Protein AF-A0A1F4QFW7-F1 (afdb_monomer)

Nearest PDB structures (foldseek):
  7p7r-assembly1_O  TM=9.452E-01  e=1.170E-06  Enterococcus faecalis V583
  8uu9-assembly1_N  TM=9.492E-01  e=1.649E-06  Listeria innocua
  7asm-assembly1_J  TM=9.577E-01  e=2.171E-06  Staphylococcus aureus
  5wfs-assembly1_L  TM=9.509E-01  e=3.278E-06  Escherichia coli
  6ys3-assembly1_l  TM=9.475E-01  e=3.760E-06  Escherichia coli BL21(DE3)

pLDDT: mean 91.99, std 3.36, range [72.25, 95.69]

Foldseek 3Di:
DDPVVDDDPPPPDDDDQDACDDVVSVRHDQNPQDDDDQSSDDVGDDDPQDPPPDDGPVRVPD

Secondary structure (DSSP, 8-state):
--GGG--PPTTS--PPP--SS-GGGS-STTTTS-SSSGGGSTT----TT-BTTBPPHHHH--

Mean predicted aligned error: 6.08 Å

Solvent-accessible surface area (backbone atoms only — not comparable to full-atom values): 4357 Å² total; per-residue (Å²): 137,56,88,89,69,74,71,80,65,90,79,78,74,76,84,78,90,71,64,59,63,47,70,94,59,80,17,16,89,52,49,80,52,58,84,64,68,61,65,47,42,87,94,39,63,75,61,94,70,59,62,88,83,52,82,34,67,87,76,68,57,133

Structure (mmCIF, N/CA/C/O backbone):
data_AF-A0A1F4QFW7-F1
#
_entry.id   AF-A0A1F4QFW7-F1
#
loop_
_atom_site.group_PDB
_atom_site.id
_atom_site.type_symbol
_atom_site.label_atom_id
_atom_site.label_alt_id
_atom_site.label_comp_id
_atom_site.label_asym_id
_atom_site.label_entity_id
_atom_site.label_seq_id
_atom_site.pdbx_PDB_ins_code
_atom_site.Cartn_x
_atom_site.Cartn_y
_atom_site.Cartn_z
_atom_site.occupancy
_atom_site.B_iso_or_equiv
_atom_site.auth_seq_id
_atom_site.auth_comp_id
_atom_site.auth_asym_id
_atom_site.auth_atom_id
_atom_site.pdbx_PDB_model_num
ATOM 1 N N . MET A 1 1 ? -36.451 2.111 22.950 1.00 72.25 1 MET A N 1
ATOM 2 C CA . MET A 1 1 ? -35.005 2.237 22.683 1.00 72.25 1 MET A CA 1
ATOM 3 C C . MET A 1 1 ? -34.608 3.675 22.926 1.00 72.25 1 MET A C 1
ATOM 5 O O . MET A 1 1 ? -35.219 4.562 22.339 1.00 72.25 1 MET A O 1
ATOM 9 N N . LYS A 1 2 ? -33.653 3.916 23.818 1.00 91.56 2 LYS A N 1
ATOM 10 C CA . LYS A 1 2 ? -33.090 5.252 24.044 1.00 91.56 2 LYS A CA 1
ATOM 11 C C . LYS A 1 2 ? -31.873 5.449 23.138 1.00 91.56 2 LYS A C 1
ATOM 13 O O . LYS A 1 2 ? -31.254 4.479 22.712 1.00 91.56 2 LYS A O 1
ATOM 18 N N . LEU A 1 3 ? -31.502 6.700 22.864 1.00 92.31 3 LEU A N 1
ATOM 19 C CA . LEU A 1 3 ? -30.393 7.021 21.951 1.00 92.31 3 LEU A CA 1
ATOM 20 C C . LEU A 1 3 ? -29.057 6.356 22.343 1.00 92.31 3 LEU A C 1
ATOM 22 O O . LEU A 1 3 ? -28.289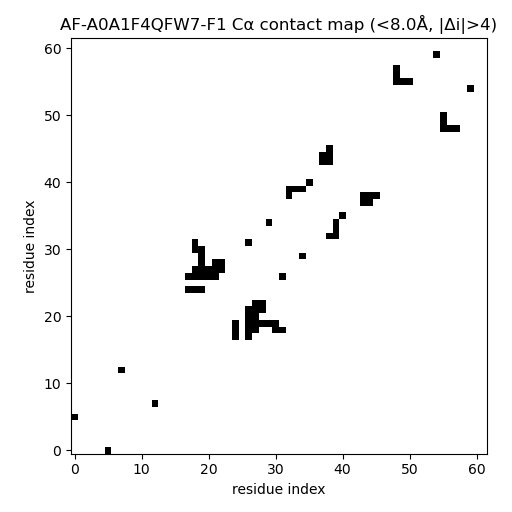 5.980 21.468 1.00 92.31 3 LEU A O 1
ATOM 26 N N . HIS A 1 4 ? -28.795 6.155 23.639 1.00 92.81 4 HIS A N 1
ATOM 27 C CA . HIS A 1 4 ? -27.557 5.538 24.138 1.00 92.81 4 HIS A CA 1
ATOM 28 C C . HIS A 1 4 ? -27.542 3.999 24.087 1.00 92.81 4 HIS A C 1
ATOM 30 O O . HIS A 1 4 ? -26.517 3.385 24.365 1.00 92.81 4 HIS A O 1
ATOM 36 N N . GLU A 1 5 ? -28.666 3.364 23.756 1.00 92.75 5 GLU A N 1
ATOM 37 C CA . GLU A 1 5 ? -28.804 1.901 23.709 1.00 92.75 5 GLU A CA 1
ATOM 38 C C . GLU A 1 5 ? -28.701 1.361 22.276 1.00 92.75 5 GLU A C 1
ATOM 40 O O . GLU A 1 5 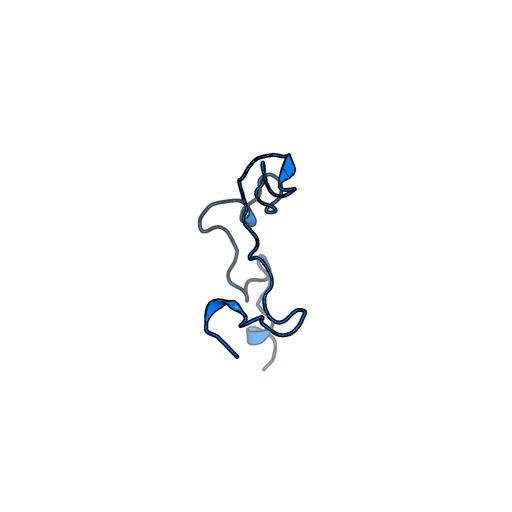? -28.709 0.147 22.070 1.00 92.75 5 GLU A O 1
ATOM 45 N N . LEU A 1 6 ? -28.614 2.251 21.280 1.00 91.38 6 LEU A N 1
ATOM 46 C CA . LEU A 1 6 ? -28.512 1.885 19.873 1.00 91.38 6 LEU A CA 1
ATOM 47 C C . LEU A 1 6 ? -27.195 1.145 19.630 1.00 91.38 6 LEU A C 1
ATOM 49 O O . LEU A 1 6 ? -26.109 1.715 19.737 1.00 91.38 6 LEU A O 1
ATOM 53 N N . LYS A 1 7 ? -27.300 -0.140 19.286 1.00 91.50 7 LYS A N 1
ATOM 54 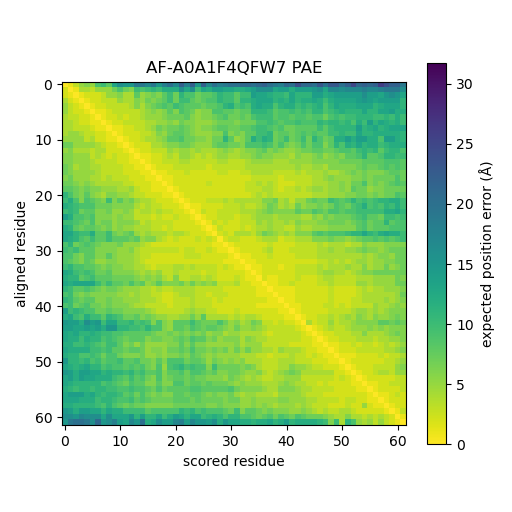C CA . LYS A 1 7 ? -26.166 -0.968 18.886 1.00 91.50 7 LYS A CA 1
ATOM 55 C C . LYS A 1 7 ? -26.355 -1.421 17.444 1.00 91.50 7 LYS A C 1
ATOM 57 O O . LYS A 1 7 ? -27.446 -1.871 17.093 1.00 91.50 7 LYS A O 1
ATOM 62 N N . PRO A 1 8 ? -25.315 -1.319 16.610 1.00 92.38 8 PRO A N 1
ATOM 63 C CA . PRO A 1 8 ? -25.371 -1.869 15.270 1.00 92.38 8 PRO A CA 1
ATOM 64 C C . PRO A 1 8 ? -25.452 -3.406 15.310 1.00 92.38 8 PRO A C 1
ATOM 66 O O . PRO A 1 8 ? -24.997 -4.018 16.285 1.00 92.38 8 PRO A O 1
ATOM 69 N N . PRO A 1 9 ? -25.992 -4.047 14.258 1.00 94.50 9 PRO A N 1
ATOM 70 C CA . PRO A 1 9 ? -25.951 -5.497 14.141 1.00 94.50 9 PRO A CA 1
ATOM 71 C C . PRO A 1 9 ? -24.502 -5.998 14.104 1.00 94.50 9 PRO A C 1
ATOM 73 O O . PRO A 1 9 ? -23.592 -5.324 13.613 1.00 94.50 9 PRO A O 1
ATOM 76 N N . ALA A 1 10 ? -24.274 -7.194 14.648 1.00 92.69 10 ALA A N 1
ATOM 77 C CA . ALA A 1 10 ? -22.936 -7.766 14.738 1.00 92.69 10 ALA A CA 1
ATOM 78 C C . ALA A 1 10 ? -22.286 -7.859 13.346 1.00 92.69 10 ALA A C 1
ATOM 80 O O . ALA A 1 10 ? -22.881 -8.366 12.399 1.00 92.69 10 ALA A O 1
ATOM 81 N N . GLY A 1 11 ? -21.060 -7.345 13.223 1.00 92.75 11 GLY A N 1
ATOM 82 C CA . GLY A 1 11 ? -20.291 -7.374 11.976 1.00 92.75 11 GLY A CA 1
ATOM 83 C C . GLY A 1 11 ? -20.625 -6.278 10.959 1.00 92.75 11 GLY A C 1
ATOM 84 O O . GLY A 1 11 ? -19.914 -6.176 9.961 1.00 92.75 11 GLY A O 1
ATOM 85 N N . SER A 1 12 ? -21.625 -5.419 11.200 1.00 93.94 12 SER A N 1
ATOM 86 C CA . SER A 1 12 ? -21.967 -4.346 10.250 1.00 93.94 12 SER A CA 1
ATOM 87 C C . SER A 1 12 ? -20.902 -3.250 10.160 1.00 93.94 12 SER A C 1
ATOM 89 O O . SER A 1 12 ? -20.812 -2.555 9.150 1.00 93.94 12 SER A O 1
ATOM 91 N N . HIS A 1 13 ? -20.077 -3.097 11.200 1.00 93.50 13 HIS A N 1
ATOM 92 C CA . HIS A 1 13 ? -18.950 -2.172 11.216 1.00 93.50 13 HIS A CA 1
ATOM 93 C C . HIS A 1 13 ? -17.638 -2.920 11.409 1.00 93.50 13 HIS A C 1
ATOM 95 O O . HIS A 1 13 ? -17.436 -3.619 12.401 1.00 93.50 13 HIS A O 1
ATOM 101 N N . GLN A 1 14 ? -16.717 -2.704 10.474 1.00 93.00 14 GLN A N 1
ATOM 102 C CA . GLN A 1 14 ? -15.345 -3.182 10.560 1.00 93.00 14 GLN A CA 1
ATOM 103 C C . GLN A 1 14 ? -14.386 -1.999 10.634 1.00 93.00 14 GLN A C 1
ATOM 105 O O . GLN A 1 14 ? -14.581 -0.956 10.005 1.00 93.00 14 GLN A O 1
ATOM 110 N N . ARG A 1 15 ? -13.320 -2.155 11.420 1.00 92.00 15 ARG A N 1
ATOM 111 C CA . ARG A 1 15 ? -12.291 -1.126 11.547 1.00 92.00 15 ARG A CA 1
ATOM 112 C C . ARG A 1 15 ? -11.482 -1.052 10.252 1.00 92.00 15 ARG A C 1
ATOM 114 O O . ARG A 1 15 ? 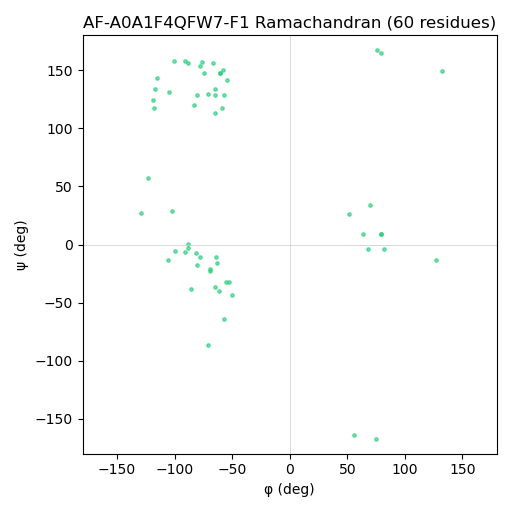-10.957 -2.060 9.789 1.00 92.00 15 ARG A O 1
ATOM 121 N N . ARG A 1 16 ? -11.317 0.155 9.702 1.00 94.00 16 ARG A N 1
ATOM 122 C CA . ARG A 1 16 ? -10.446 0.372 8.537 1.00 94.00 16 ARG A CA 1
ATOM 123 C C . ARG A 1 16 ? -9.000 -0.021 8.840 1.00 94.00 16 ARG A C 1
ATOM 125 O O . ARG A 1 16 ? -8.501 0.198 9.947 1.00 94.00 16 ARG A O 1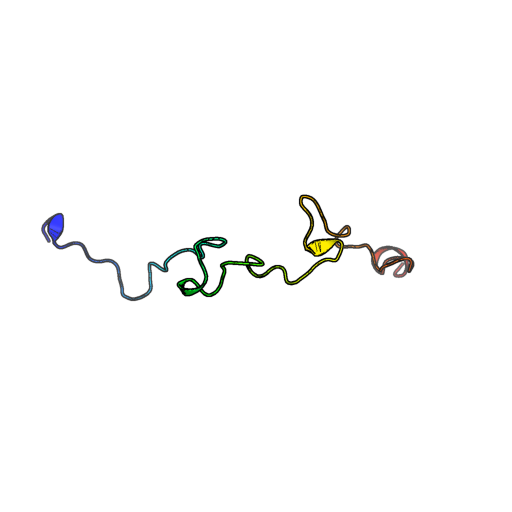
ATOM 132 N N . LYS A 1 17 ? -8.299 -0.505 7.818 1.00 92.81 17 LYS A N 1
ATOM 133 C CA . LYS A 1 17 ? -6.854 -0.733 7.870 1.00 92.81 17 LYS A CA 1
ATOM 134 C C . LYS A 1 17 ? -6.118 0.602 8.021 1.00 92.81 17 LYS A C 1
ATOM 136 O O . LYS A 1 17 ? -6.342 1.524 7.242 1.00 92.81 17 LYS A O 1
ATOM 141 N N . ILE A 1 18 ? -5.227 0.695 9.006 1.00 94.44 18 ILE A N 1
ATOM 142 C CA . ILE A 1 18 ? -4.356 1.858 9.216 1.00 94.44 18 ILE A CA 1
ATOM 143 C C . ILE A 1 18 ? -2.913 1.379 9.071 1.00 94.44 18 ILE A C 1
ATOM 145 O O . ILE A 1 18 ? -2.469 0.522 9.830 1.00 94.44 18 ILE A O 1
ATOM 149 N N . VAL A 1 19 ? -2.200 1.907 8.077 1.00 95.38 19 VAL A N 1
ATOM 150 C 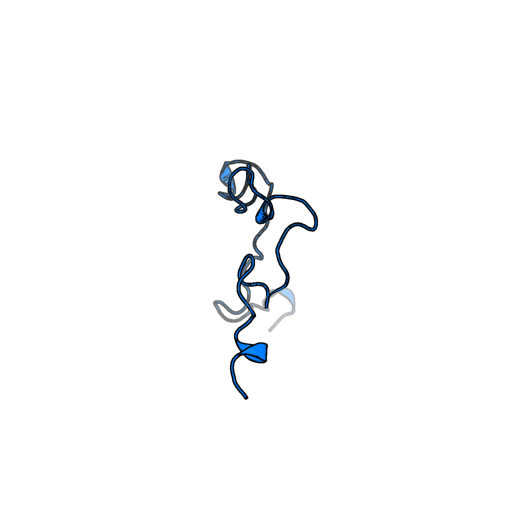CA . VAL A 1 19 ? -0.811 1.531 7.769 1.00 95.38 19 VAL A CA 1
ATOM 151 C C . VAL A 1 19 ? 0.177 2.560 8.328 1.00 95.38 19 VAL A C 1
ATOM 153 O O . VAL A 1 19 ? -0.196 3.704 8.591 1.00 95.38 19 VAL A O 1
ATOM 156 N N . GLY A 1 20 ? 1.432 2.162 8.538 1.00 92.81 20 GLY A N 1
ATOM 157 C CA . GLY A 1 20 ? 2.503 3.046 9.004 1.00 92.81 20 GLY A CA 1
ATOM 158 C C . GLY A 1 20 ? 2.357 3.500 10.460 1.00 92.81 20 GLY A C 1
ATOM 159 O O . GLY A 1 20 ? 2.676 4.645 10.780 1.00 92.81 20 GLY A O 1
ATOM 160 N N . ARG A 1 21 ? 1.818 2.654 11.352 1.00 95.31 21 ARG A N 1
ATOM 161 C CA . ARG A 1 21 ? 1.599 2.971 12.782 1.00 95.31 21 ARG A CA 1
ATOM 162 C C . ARG A 1 21 ? 2.304 1.976 13.706 1.00 95.31 21 ARG A C 1
ATOM 164 O O . ARG A 1 21 ? 1.682 1.324 14.537 1.00 95.31 21 ARG A O 1
ATOM 171 N N . GLY A 1 22 ? 3.618 1.866 13.533 1.00 93.50 22 GLY A N 1
ATOM 172 C CA . GLY A 1 22 ? 4.491 1.044 14.374 1.00 93.50 22 GLY A CA 1
ATOM 173 C C . GLY A 1 22 ? 4.413 -0.466 14.099 1.00 93.50 22 GLY A C 1
ATOM 174 O O . GLY A 1 22 ? 3.514 -0.930 13.391 1.00 93.50 22 GLY A O 1
ATOM 175 N N . PRO A 1 23 ? 5.362 -1.249 14.641 1.00 90.94 23 PRO A N 1
ATOM 176 C CA . PRO A 1 23 ? 5.468 -2.687 14.383 1.00 90.94 23 PRO A CA 1
ATOM 177 C C . PRO A 1 23 ? 4.270 -3.484 14.919 1.00 90.94 23 PRO A C 1
ATOM 179 O O . PRO A 1 23 ? 3.785 -4.376 14.230 1.00 90.94 23 PRO A O 1
ATOM 182 N N . GLY A 1 24 ? 3.710 -3.104 16.074 1.00 92.19 24 GLY A N 1
ATOM 183 C CA . GLY A 1 24 ? 2.544 -3.778 16.667 1.00 92.19 24 GLY A CA 1
ATOM 184 C C . GLY A 1 24 ? 1.266 -3.717 15.819 1.00 92.19 24 GLY A C 1
ATOM 185 O O . GLY A 1 24 ? 0.348 -4.498 16.034 1.00 92.19 24 GLY A O 1
ATOM 186 N N . SER A 1 25 ? 1.206 -2.830 14.817 1.00 88.62 25 SER A N 1
ATOM 187 C CA . SER A 1 25 ? 0.091 -2.776 13.861 1.00 88.62 25 SER A CA 1
ATOM 188 C C . SER A 1 25 ? 0.143 -3.860 12.774 1.00 88.62 25 SER A C 1
ATOM 190 O O . SER A 1 25 ? -0.799 -3.968 11.987 1.00 88.62 25 SER A O 1
ATOM 192 N N . GLY A 1 26 ? 1.259 -4.591 12.640 1.00 91.19 26 GLY A N 1
ATOM 193 C CA . GLY A 1 26 ? 1.525 -5.508 11.520 1.00 91.19 26 GLY A CA 1
ATOM 194 C C . GLY A 1 26 ? 1.736 -4.813 10.166 1.00 91.19 26 GLY A C 1
ATOM 195 O O . GLY A 1 26 ? 2.061 -5.454 9.173 1.00 91.19 26 GLY A O 1
ATOM 196 N N . HIS A 1 27 ? 1.586 -3.487 10.115 1.00 92.62 27 HIS A N 1
ATOM 197 C CA . HIS A 1 27 ? 1.652 -2.673 8.901 1.00 92.62 27 HIS A CA 1
ATOM 198 C C . HIS A 1 27 ? 2.606 -1.487 9.066 1.00 92.62 27 HIS A C 1
ATOM 200 O O . HIS A 1 27 ? 2.402 -0.446 8.451 1.00 92.62 27 HIS A O 1
ATOM 206 N N . GLY A 1 28 ? 3.612 -1.611 9.932 1.00 91.00 28 GLY A N 1
ATOM 207 C CA . GLY A 1 28 ? 4.520 -0.521 10.285 1.00 91.00 28 GLY A CA 1
ATOM 208 C C . GLY A 1 28 ? 5.482 -0.158 9.156 1.00 91.00 28 GLY A C 1
ATOM 209 O O . GLY A 1 28 ? 5.214 0.744 8.370 1.00 91.00 28 GLY A O 1
ATOM 210 N N . GLN A 1 29 ? 6.609 -0.866 9.095 1.00 91.94 29 GLN A N 1
ATOM 211 C CA . GLN A 1 29 ? 7.797 -0.472 8.333 1.00 91.94 29 GLN A CA 1
ATOM 212 C C . GLN A 1 29 ? 7.525 -0.247 6.841 1.00 91.94 29 GLN A C 1
ATOM 214 O O . GLN A 1 29 ? 7.612 0.872 6.351 1.00 91.94 29 GLN A O 1
ATOM 219 N N . THR A 1 30 ? 7.134 -1.294 6.118 1.00 93.81 30 THR A N 1
ATOM 220 C CA . THR A 1 30 ? 6.898 -1.213 4.667 1.00 93.81 30 THR A CA 1
ATOM 221 C C . THR A 1 30 ? 5.467 -0.811 4.324 1.00 93.81 30 THR A C 1
ATOM 223 O O . THR A 1 30 ? 5.096 -0.762 3.153 1.00 93.81 30 THR A O 1
ATOM 226 N N . SER A 1 31 ? 4.617 -0.567 5.331 1.00 93.62 31 SER A N 1
ATOM 227 C CA . SER A 1 31 ? 3.183 -0.303 5.142 1.00 93.62 31 SER A CA 1
ATOM 228 C C . SER A 1 31 ? 2.463 -1.349 4.270 1.00 93.62 31 SER A C 1
ATOM 230 O O . SER A 1 31 ? 1.453 -1.050 3.635 1.00 93.62 31 SER A O 1
ATOM 232 N N . GLY A 1 32 ? 2.982 -2.583 4.231 1.00 92.75 32 GLY A N 1
ATOM 233 C CA . GLY A 1 32 ? 2.469 -3.676 3.401 1.00 92.75 32 GLY A CA 1
ATOM 234 C C . GLY A 1 32 ? 2.881 -3.626 1.924 1.00 92.75 32 GLY A C 1
ATOM 235 O O . GLY A 1 32 ? 2.354 -4.405 1.139 1.00 92.75 32 GLY A O 1
ATOM 236 N N . ARG A 1 33 ? 3.798 -2.732 1.528 1.00 94.06 33 ARG A N 1
ATOM 237 C CA . ARG A 1 33 ? 4.272 -2.592 0.136 1.00 94.06 33 ARG A CA 1
ATOM 238 C C . ARG A 1 33 ? 5.506 -3.437 -0.203 1.00 94.06 33 ARG A C 1
ATOM 240 O O . ARG A 1 33 ? 5.889 -3.487 -1.367 1.00 94.06 33 ARG A O 1
ATOM 247 N N . GLY A 1 34 ? 6.114 -4.096 0.785 1.00 94.12 34 GLY A N 1
ATOM 248 C CA . GLY A 1 34 ? 7.393 -4.795 0.620 1.00 94.12 34 GLY A CA 1
ATOM 249 C C . GLY A 1 34 ? 8.589 -3.840 0.547 1.00 94.12 34 GLY A C 1
ATOM 250 O O . GLY A 1 34 ? 8.471 -2.660 0.876 1.00 94.12 34 GLY A O 1
ATOM 251 N N . GLU A 1 35 ? 9.745 -4.366 0.144 1.00 95.69 35 GLU A N 1
ATOM 252 C CA . GLU A 1 35 ? 11.009 -3.626 0.069 1.00 95.69 35 GLU A CA 1
ATOM 253 C C . GLU A 1 35 ? 11.363 -3.282 -1.388 1.00 95.69 35 GLU A C 1
ATOM 255 O O . GLU A 1 35 ? 11.376 -4.160 -2.252 1.00 95.69 35 GLU A O 1
ATOM 260 N N . LYS A 1 36 ? 11.714 -2.011 -1.649 1.00 95.19 36 LYS A N 1
ATOM 261 C CA . LYS A 1 36 ? 12.178 -1.494 -2.960 1.00 95.19 36 LYS A CA 1
ATOM 262 C C . LYS A 1 36 ? 11.199 -1.760 -4.127 1.00 95.19 36 LYS A C 1
ATOM 264 O O . LYS A 1 36 ? 10.011 -1.997 -3.945 1.00 95.19 36 LYS A O 1
ATOM 269 N N . GLY A 1 37 ? 11.691 -1.621 -5.362 1.00 95.19 37 GLY A N 1
ATOM 270 C CA . GLY A 1 37 ? 10.916 -1.804 -6.591 1.00 95.19 37 GLY A CA 1
ATOM 271 C C . GLY A 1 37 ? 10.040 -0.605 -6.962 1.00 95.19 37 GLY A C 1
ATOM 272 O O . GLY A 1 37 ? 9.793 0.290 -6.152 1.00 95.19 37 GLY A O 1
ATOM 273 N N . GLN A 1 38 ? 9.564 -0.586 -8.210 1.00 94.25 38 GLN A N 1
ATOM 274 C CA . GLN A 1 38 ? 8.731 0.502 -8.734 1.00 94.25 38 GLN A CA 1
ATOM 275 C C . GLN A 1 38 ? 7.420 0.640 -7.945 1.00 94.25 38 GLN A C 1
ATOM 277 O O . GLN A 1 38 ? 7.025 1.751 -7.620 1.00 94.25 38 GLN A O 1
ATOM 282 N N . ARG A 1 39 ? 6.78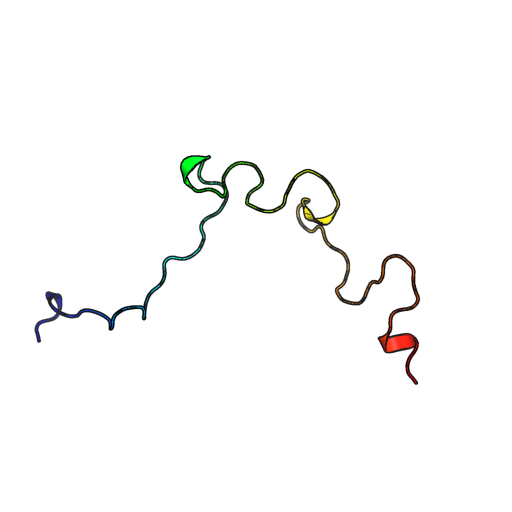2 -0.477 -7.561 1.00 93.00 39 ARG A N 1
ATOM 283 C CA . ARG A 1 39 ? 5.492 -0.492 -6.839 1.00 93.00 39 ARG A CA 1
ATOM 284 C C . ARG A 1 39 ? 5.564 0.019 -5.394 1.00 93.00 39 ARG A C 1
ATOM 286 O O . ARG A 1 39 ? 4.544 0.437 -4.855 1.00 93.00 39 ARG A O 1
ATOM 293 N N . ALA A 1 40 ? 6.738 0.017 -4.761 1.00 94.44 40 ALA A N 1
ATOM 294 C CA . ALA A 1 40 ? 6.880 0.569 -3.413 1.00 94.44 40 ALA A CA 1
ATOM 295 C C . ALA A 1 40 ? 7.018 2.101 -3.402 1.00 94.44 40 ALA A C 1
ATOM 297 O O . ALA A 1 40 ? 6.817 2.722 -2.358 1.00 94.44 40 ALA A O 1
ATOM 298 N N . ARG A 1 41 ? 7.354 2.728 -4.540 1.00 94.31 41 ARG A N 1
ATOM 299 C CA . ARG A 1 41 ? 7.563 4.182 -4.638 1.00 94.31 41 ARG A CA 1
ATOM 300 C C . ARG A 1 41 ? 6.239 4.950 -4.650 1.00 94.31 41 ARG A C 1
ATOM 302 O O . ARG A 1 41 ? 5.188 4.414 -4.997 1.00 94.31 41 ARG A O 1
ATOM 309 N N . SER A 1 42 ? 6.290 6.224 -4.260 1.00 92.06 42 SER A N 1
ATOM 310 C CA . SER A 1 42 ? 5.142 7.129 -4.401 1.00 92.06 42 SER A CA 1
ATOM 311 C C . SER A 1 42 ? 4.827 7.342 -5.882 1.00 92.06 42 SER A C 1
ATOM 313 O O . SER A 1 42 ? 5.751 7.521 -6.670 1.00 92.06 42 SER A O 1
ATOM 315 N N . GLY A 1 43 ? 3.549 7.255 -6.268 1.00 92.19 43 GLY A N 1
ATOM 316 C CA . GLY A 1 43 ? 3.132 7.292 -7.679 1.00 92.19 43 GLY A CA 1
ATOM 317 C C . GLY A 1 43 ? 3.655 6.124 -8.526 1.00 92.19 43 GLY A C 1
ATOM 318 O O . GLY A 1 43 ? 3.536 6.144 -9.746 1.00 92.19 43 GLY A O 1
ATOM 319 N N . GLY A 1 44 ? 4.262 5.119 -7.892 1.00 88.50 44 GLY A N 1
ATOM 320 C CA . GLY A 1 44 ? 4.821 3.960 -8.561 1.00 88.50 44 GLY A CA 1
ATOM 321 C C . GLY A 1 44 ? 3.756 2.948 -8.974 1.00 88.50 44 GLY A C 1
ATOM 322 O O . GLY A 1 44 ? 2.698 2.836 -8.359 1.00 88.50 44 GLY A O 1
ATOM 323 N N . GLY A 1 45 ? 4.064 2.176 -10.009 1.00 89.38 45 GLY A N 1
ATOM 324 C CA . GLY A 1 45 ? 3.146 1.223 -10.621 1.00 89.38 45 GLY A CA 1
ATOM 325 C C . GLY A 1 45 ? 3.152 1.384 -12.133 1.00 89.38 45 GLY A C 1
ATOM 326 O O . GLY A 1 45 ? 3.413 2.464 -12.656 1.00 89.38 45 GLY A O 1
ATOM 327 N N . SER A 1 46 ? 2.917 0.288 -12.839 1.00 90.00 46 SER A N 1
ATOM 328 C CA . SER A 1 46 ? 2.699 0.316 -14.278 1.00 90.00 46 SER A CA 1
ATOM 329 C C . SER A 1 46 ? 1.218 0.527 -14.579 1.00 90.00 46 SER A C 1
ATOM 331 O O . SER A 1 46 ? 0.359 0.191 -13.762 1.00 90.00 46 SER A O 1
ATOM 333 N N . HIS A 1 47 ? 0.915 1.049 -15.768 1.00 89.31 47 HIS A N 1
ATOM 334 C CA . HIS A 1 47 ? -0.460 1.114 -16.259 1.00 89.31 47 HIS A CA 1
ATOM 335 C C . HIS A 1 47 ? -1.100 -0.294 -16.218 1.00 89.31 47 HIS A C 1
ATOM 337 O O . HIS A 1 47 ? -0.398 -1.251 -16.548 1.00 89.31 47 HIS A O 1
ATOM 343 N N . PRO A 1 48 ? -2.391 -0.462 -15.857 1.00 91.00 48 PRO A N 1
ATOM 344 C CA . PRO A 1 48 ? -3.012 -1.787 -15.704 1.00 91.00 48 PRO A CA 1
ATOM 345 C C . PRO A 1 48 ? -2.862 -2.721 -16.913 1.00 91.00 48 PRO A C 1
ATOM 347 O O . PRO A 1 48 ? -2.737 -3.928 -16.753 1.00 91.00 48 PRO A O 1
ATOM 350 N N . TRP A 1 49 ? -2.830 -2.151 -18.118 1.00 89.50 49 TRP A N 1
ATOM 351 C CA . TRP A 1 49 ? -2.685 -2.874 -19.386 1.00 89.50 49 TRP A CA 1
ATOM 352 C C . TRP A 1 49 ? -1.231 -3.103 -19.822 1.00 89.50 49 TRP A C 1
ATOM 354 O O . TRP A 1 49 ? -0.999 -3.661 -20.889 1.00 89.50 49 TRP A O 1
ATOM 364 N N . PHE A 1 50 ? -0.246 -2.601 -19.074 1.00 92.81 50 PHE A N 1
ATOM 365 C CA . PHE A 1 50 ? 1.161 -2.731 -19.435 1.00 92.81 50 PHE A CA 1
ATOM 366 C C . PHE A 1 50 ? 1.711 -4.087 -18.990 1.00 92.81 50 PHE A C 1
ATOM 368 O O . PHE A 1 50 ? 1.771 -4.382 -17.797 1.00 92.81 50 PHE A O 1
ATOM 375 N N . GLU A 1 51 ? 2.186 -4.870 -19.956 1.00 93.62 51 GLU A N 1
ATOM 376 C CA . GLU A 1 51 ? 2.708 -6.227 -19.756 1.00 93.62 51 GLU A CA 1
ATOM 377 C C . GLU A 1 51 ? 4.250 -6.278 -19.758 1.00 93.62 51 GLU A C 1
ATOM 379 O O . GLU A 1 51 ? 4.852 -7.271 -20.148 1.00 93.62 51 GLU A O 1
ATOM 384 N N . GLY A 1 52 ? 4.931 -5.197 -19.359 1.00 91.12 52 GLY A N 1
ATOM 385 C CA . GLY A 1 52 ? 6.394 -5.219 -19.191 1.00 91.12 52 GLY A CA 1
ATOM 386 C C . GLY A 1 52 ? 7.212 -5.093 -20.480 1.00 91.12 52 GLY A C 1
ATOM 387 O O . GLY A 1 52 ? 8.426 -5.254 -20.433 1.00 91.12 52 GLY A O 1
ATOM 388 N N . GLY A 1 53 ? 6.571 -4.795 -21.614 1.00 91.19 53 GLY A N 1
ATOM 389 C CA . GLY A 1 53 ? 7.208 -4.697 -22.937 1.00 91.19 53 GLY A CA 1
ATOM 390 C C . GLY A 1 53 ? 6.532 -5.553 -24.009 1.00 91.19 53 GLY A C 1
ATOM 391 O O . GLY A 1 53 ? 6.756 -5.342 -25.197 1.00 91.19 53 GLY A O 1
ATOM 392 N N . GLN A 1 54 ? 5.657 -6.476 -23.607 1.00 94.19 54 GLN A N 1
ATOM 393 C CA . GLN A 1 54 ? 4.832 -7.247 -24.531 1.00 94.19 54 GLN A CA 1
ATOM 394 C C . GLN A 1 54 ? 3.697 -6.383 -25.110 1.00 94.19 54 GLN A C 1
ATOM 396 O O . GLN A 1 54 ? 3.160 -5.514 -24.418 1.00 94.19 54 GLN A O 1
ATOM 401 N N . LEU A 1 55 ? 3.297 -6.637 -26.364 1.00 93.62 55 LEU A N 1
ATOM 402 C CA . LEU A 1 55 ? 2.115 -6.004 -26.963 1.00 93.62 55 LEU A CA 1
ATOM 403 C C . LEU A 1 55 ? 0.886 -6.356 -26.112 1.00 93.62 55 LEU A C 1
ATOM 405 O O . LEU A 1 55 ? 0.593 -7.537 -26.040 1.00 93.62 55 LEU A O 1
ATOM 409 N N . PRO A 1 56 ? 0.165 -5.428 -25.470 1.00 94.00 56 PRO A N 1
ATOM 410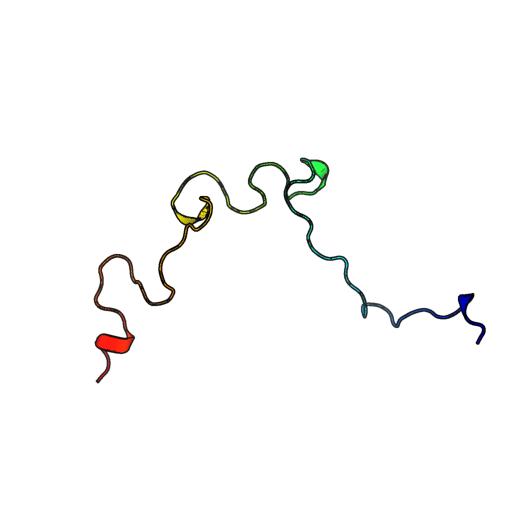 C CA . PRO A 1 56 ? -0.915 -5.788 -24.550 1.00 94.00 56 PRO A CA 1
ATOM 411 C C . PRO A 1 56 ? -2.014 -6.646 -25.186 1.00 94.00 56 PRO A C 1
ATOM 413 O O . PRO A 1 56 ? -2.316 -6.474 -26.367 1.00 94.00 56 PRO A O 1
ATOM 416 N N . LEU A 1 57 ? -2.667 -7.507 -24.399 1.00 91.94 57 LEU A N 1
ATOM 417 C CA . LEU A 1 57 ? -3.731 -8.405 -24.870 1.00 91.94 57 LEU A CA 1
ATOM 418 C C . LEU A 1 57 ? -4.816 -7.688 -25.692 1.00 91.94 57 LEU A C 1
ATOM 420 O O . LEU A 1 57 ? -5.173 -8.159 -26.767 1.00 91.94 57 LEU A O 1
ATOM 424 N N . HIS A 1 58 ? -5.269 -6.513 -25.243 1.00 90.31 58 HIS A N 1
ATOM 425 C CA . HIS A 1 58 ? -6.291 -5.706 -25.931 1.00 90.31 58 HIS A CA 1
ATOM 426 C C . HIS A 1 58 ? -5.868 -5.189 -27.319 1.00 90.31 58 HIS A C 1
ATOM 428 O O . HIS A 1 58 ? -6.692 -4.636 -28.034 1.00 90.31 58 HIS A O 1
ATOM 434 N N . ARG A 1 59 ? -4.584 -5.307 -27.679 1.00 90.56 59 ARG A N 1
ATOM 435 C CA . ARG A 1 59 ? -4.062 -5.003 -29.021 1.00 90.56 59 ARG A CA 1
ATOM 436 C C . ARG A 1 59 ? -3.723 -6.254 -29.829 1.00 90.56 59 ARG A C 1
ATOM 438 O O . ARG A 1 59 ? -3.438 -6.134 -31.013 1.00 90.56 59 ARG A O 1
ATOM 445 N N . ARG A 1 60 ? -3.663 -7.428 -29.188 1.00 91.62 60 ARG A N 1
ATOM 446 C CA . ARG A 1 60 ? -3.402 -8.711 -29.861 1.00 91.62 60 ARG A CA 1
ATOM 447 C C . ARG A 1 60 ? -4.673 -9.335 -30.405 1.00 91.62 60 ARG A C 1
ATOM 449 O O . ARG A 1 60 ? -4.625 -9.994 -31.436 1.00 91.62 60 ARG A O 1
ATOM 456 N N . VAL A 1 61 ? -5.760 -9.208 -29.652 1.00 88.31 61 VAL A N 1
ATOM 457 C CA . VAL A 1 61 ? -7.052 -9.773 -30.030 1.00 88.31 61 VAL A CA 1
ATOM 458 C C . VAL A 1 61 ? -7.707 -8.814 -31.033 1.00 88.31 61 VAL A C 1
ATOM 460 O O . VAL A 1 61 ? -7.722 -7.615 -30.745 1.00 88.31 61 VAL A O 1
ATOM 463 N N . PRO A 1 62 ? -8.162 -9.307 -32.199 1.00 81.88 62 PRO A N 1
ATOM 464 C CA . PRO A 1 62 ? -8.860 -8.496 -33.194 1.00 81.88 62 PRO A CA 1
ATOM 465 C C . PRO A 1 62 ? -10.224 -8.003 -32.700 1.00 81.88 62 PRO A C 1
ATOM 467 O O . PRO A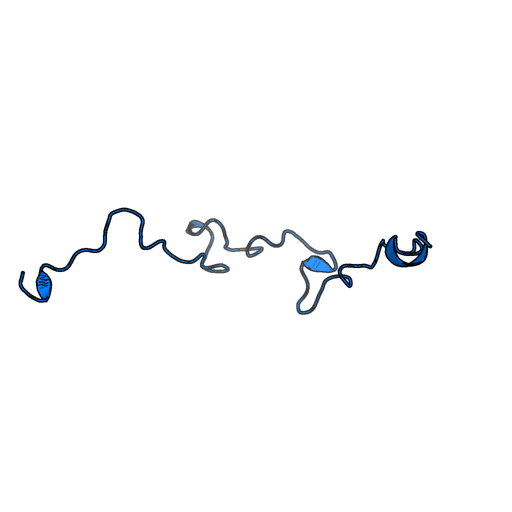 1 62 ? -10.859 -8.716 -31.887 1.00 81.88 62 PRO A O 1
#

Sequence (62 aa):
MKLHELKPPAGSHQRRKIVGRGPGSGHGQTSGRGEKGQRARSGGGSHPWFEGGQLPLHRRVP

Radius of gyration: 21.21 Å; Cα contacts (8 Å, |Δi|>4): 40; chains: 1; bounding box: 47×17×57 Å